Protein AF-A0A7V9BC22-F1 (afdb_monomer_lite)

Secondary structure (DSSP, 8-state):
-TT-EEEEEETTEEEEEEEEEEEEEETT-GGGGS--SS--EEEEEEESTT--SEEEEEEEEEEEEEETTS--EEPPP------

Foldseek 3Di:
DFQDWDWDDDPFKIWIWGWHDKDKAALPPCVLVDDPVADKDWDWDAPPVVHNRIIMIIITHTFWMGTDPDHIDGDDPPPPDDD

pLDDT: mean 89.5, std 14.66, range [30.73, 97.81]

Structure (mmCIF, N/CA/C/O backbone):
data_AF-A0A7V9BC22-F1
#
_entry.id   AF-A0A7V9BC22-F1
#
loop_
_atom_site.group_PDB
_atom_site.id
_atom_site.type_symbol
_atom_site.label_atom_id
_atom_site.label_alt_id
_atom_site.label_comp_id
_atom_site.label_asym_id
_atom_site.label_entity_id
_atom_site.label_seq_id
_atom_site.pdbx_PDB_ins_code
_atom_site.Cartn_x
_atom_site.Cartn_y
_atom_site.Cartn_z
_atom_site.occupancy
_atom_site.B_iso_or_equiv
_atom_site.auth_seq_id
_atom_site.auth_comp_id
_atom_site.auth_asym_id
_atom_site.auth_atom_id
_atom_site.pdbx_PDB_model_num
ATOM 1 N N . GLU A 1 1 ? 11.837 -4.737 1.933 1.00 87.94 1 GLU A N 1
ATOM 2 C CA . GLU A 1 1 ? 11.854 -6.082 1.337 1.00 87.94 1 GLU A CA 1
ATOM 3 C C . GLU A 1 1 ? 10.664 -6.879 1.860 1.00 87.94 1 GLU A C 1
ATOM 5 O O . GLU A 1 1 ? 9.766 -6.278 2.436 1.00 87.94 1 GLU A O 1
ATOM 10 N N . ARG A 1 2 ? 10.574 -8.190 1.593 1.00 94.44 2 ARG A N 1
ATOM 11 C CA . ARG A 1 2 ? 9.485 -9.016 2.144 1.00 94.44 2 ARG A CA 1
ATOM 12 C C . ARG A 1 2 ? 9.504 -8.912 3.674 1.00 94.44 2 ARG A C 1
ATOM 14 O O . ARG A 1 2 ? 10.55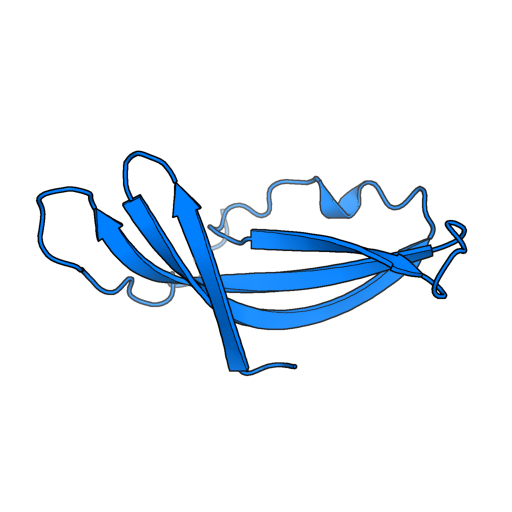5 -9.115 4.267 1.00 94.44 2 ARG A O 1
ATOM 21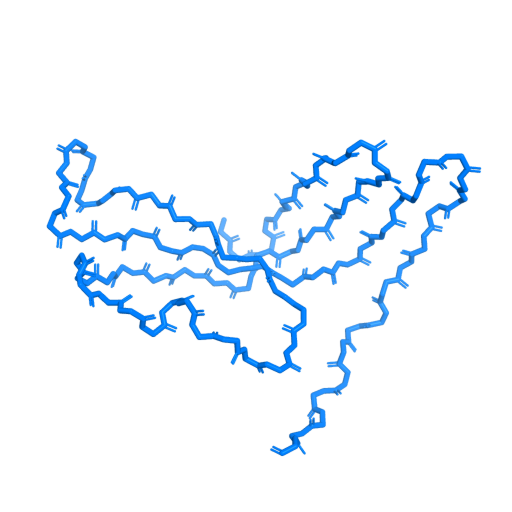 N N . GLY A 1 3 ? 8.352 -8.648 4.285 1.00 95.25 3 GLY A N 1
ATOM 22 C CA . GLY A 1 3 ? 8.224 -8.464 5.734 1.00 95.25 3 GLY A CA 1
ATOM 23 C C . GLY A 1 3 ? 8.286 -7.008 6.205 1.00 95.25 3 GLY A C 1
ATOM 24 O O . GLY A 1 3 ? 7.867 -6.736 7.330 1.00 95.25 3 GLY A O 1
ATOM 25 N N . ASP A 1 4 ? 8.731 -6.070 5.362 1.00 97.19 4 ASP A N 1
ATOM 26 C CA . ASP A 1 4 ? 8.690 -4.642 5.693 1.00 97.19 4 ASP A CA 1
ATOM 27 C C . ASP A 1 4 ? 7.253 -4.167 5.906 1.00 97.19 4 ASP A C 1
ATOM 29 O O . ASP A 1 4 ? 6.303 -4.707 5.330 1.00 97.19 4 ASP A O 1
ATOM 33 N N . LYS A 1 5 ? 7.112 -3.113 6.708 1.00 96.88 5 LYS A N 1
ATOM 34 C CA . LYS A 1 5 ? 5.829 -2.482 6.996 1.00 96.88 5 LYS A CA 1
ATOM 35 C C . LYS A 1 5 ? 5.571 -1.309 6.066 1.00 96.88 5 LYS A C 1
ATOM 37 O O . LYS A 1 5 ? 6.477 -0.537 5.756 1.00 96.88 5 LYS A O 1
ATOM 42 N N . VAL A 1 6 ? 4.322 -1.188 5.639 1.00 97.38 6 VAL A N 1
ATOM 43 C CA . VAL A 1 6 ? 3.811 -0.032 4.904 1.00 97.38 6 VAL A CA 1
ATOM 44 C C . VAL A 1 6 ? 2.659 0.540 5.712 1.00 97.38 6 VAL A C 1
ATOM 46 O O . VAL A 1 6 ? 1.669 -0.152 5.927 1.00 97.38 6 VAL A O 1
ATOM 49 N N . SER A 1 7 ? 2.789 1.800 6.118 1.00 97.25 7 SER A N 1
ATOM 50 C CA . SER A 1 7 ? 1.725 2.543 6.786 1.00 97.25 7 SER A CA 1
ATOM 51 C C . SER A 1 7 ? 1.044 3.465 5.781 1.00 97.25 7 SER A C 1
ATOM 53 O O . SER A 1 7 ? 1.709 4.259 5.108 1.00 97.25 7 SER A O 1
ATOM 55 N N . LEU A 1 8 ? -0.274 3.337 5.646 1.00 96.69 8 LEU A N 1
ATOM 56 C CA . LEU A 1 8 ? -1.103 4.198 4.812 1.00 96.69 8 LEU A CA 1
ATOM 57 C C . LEU A 1 8 ? -2.049 4.993 5.709 1.00 96.69 8 LEU A C 1
ATOM 59 O O . LEU A 1 8 ? -3.029 4.458 6.229 1.00 96.69 8 LEU A O 1
ATOM 63 N N . GLU A 1 9 ? -1.748 6.278 5.876 1.00 97.44 9 GLU A N 1
ATOM 64 C CA . GLU A 1 9 ? -2.566 7.209 6.647 1.00 97.44 9 GLU A CA 1
ATOM 65 C C . GLU A 1 9 ? -3.605 7.883 5.747 1.00 97.44 9 GLU A C 1
ATOM 67 O O . GLU A 1 9 ? -3.274 8.544 4.760 1.00 97.44 9 GLU A O 1
ATOM 72 N N . LEU A 1 10 ? -4.877 7.722 6.104 1.00 96.19 10 LEU A N 1
ATOM 73 C CA . LEU A 1 10 ? -6.015 8.372 5.468 1.00 96.19 10 LEU A CA 1
ATOM 74 C C . LEU A 1 10 ? -6.790 9.181 6.521 1.00 96.19 10 LEU A C 1
ATOM 76 O O . LEU A 1 10 ? -6.718 8.875 7.712 1.00 96.19 10 LEU A O 1
ATOM 80 N N . PRO A 1 11 ? -7.610 10.177 6.129 1.00 97.75 11 PRO A N 1
ATOM 81 C CA . PRO A 1 11 ? -8.326 11.031 7.087 1.00 97.75 11 PRO A CA 1
ATOM 82 C C . PRO A 1 11 ? -9.228 10.291 8.090 1.00 97.75 11 PRO A C 1
ATOM 84 O O . PRO A 1 11 ? -9.593 10.863 9.123 1.00 97.75 11 PRO A O 1
ATOM 87 N N . TYR A 1 12 ? -9.607 9.050 7.768 1.00 95.88 12 TYR A N 1
ATOM 88 C CA . TYR A 1 12 ? -10.537 8.212 8.521 1.00 95.88 12 TYR A CA 1
ATOM 89 C C . TYR A 1 12 ? -9.895 6.985 9.182 1.00 95.88 12 TYR A C 1
ATOM 91 O O . TYR A 1 12 ? -10.525 6.403 10.064 1.00 95.88 12 TYR A O 1
ATOM 99 N N . ALA A 1 13 ? -8.690 6.572 8.783 1.00 96.88 13 ALA A N 1
ATOM 100 C CA . ALA A 1 13 ? -8.014 5.406 9.348 1.00 96.88 13 ALA A CA 1
ATOM 101 C C . ALA A 1 13 ? -6.537 5.349 8.940 1.00 96.88 13 ALA A C 1
ATOM 103 O O . ALA A 1 13 ? -6.162 5.836 7.873 1.00 96.88 13 ALA A O 1
ATOM 104 N N . THR A 1 14 ? -5.738 4.671 9.759 1.00 97.62 14 THR A N 1
ATOM 105 C CA . THR A 1 14 ? -4.393 4.213 9.401 1.00 97.62 14 THR A CA 1
ATOM 106 C C . THR A 1 14 ? -4.431 2.717 9.137 1.00 97.62 14 THR A C 1
ATOM 108 O O . THR A 1 14 ? -4.995 1.958 9.928 1.00 97.62 14 THR A O 1
ATOM 111 N N . PHE A 1 15 ? -3.831 2.298 8.030 1.00 97.00 15 PHE A N 1
ATOM 112 C CA . PHE A 1 15 ? -3.729 0.902 7.630 1.00 97.00 15 PHE A CA 1
ATOM 113 C C . PHE A 1 15 ? -2.267 0.477 7.657 1.00 97.00 15 PHE A C 1
ATOM 115 O O . PHE A 1 15 ? -1.430 1.096 7.000 1.00 97.00 15 PHE A O 1
ATOM 122 N N . GLU A 1 16 ? -1.976 -0.598 8.374 1.00 97.56 16 GLU A N 1
ATOM 123 C CA . GLU A 1 16 ? -0.665 -1.234 8.365 1.00 97.56 16 GLU A CA 1
ATOM 124 C C . GLU A 1 16 ? -0.700 -2.440 7.433 1.00 97.56 16 GLU A C 1
ATOM 126 O O . GLU A 1 16 ? -1.556 -3.316 7.565 1.00 97.56 16 GLU A O 1
ATOM 131 N N . TYR A 1 17 ? 0.262 -2.510 6.518 1.00 97.06 17 TYR A N 1
ATOM 132 C CA . TYR A 1 17 ? 0.457 -3.622 5.594 1.00 97.06 17 TYR A CA 1
ATOM 133 C C . TYR A 1 17 ? 1.833 -4.256 5.793 1.00 97.06 17 TYR A C 1
ATOM 135 O O . TYR A 1 17 ? 2.770 -3.626 6.286 1.00 97.06 17 TYR A O 1
ATOM 143 N N . THR A 1 18 ? 1.978 -5.509 5.367 1.00 97.19 18 THR A N 1
ATOM 144 C CA . THR A 1 18 ? 3.260 -6.218 5.308 1.00 97.19 18 THR A CA 1
ATOM 145 C C . THR A 1 18 ? 3.602 -6.562 3.867 1.00 97.19 18 THR A C 1
ATOM 147 O O . THR A 1 18 ? 2.805 -7.177 3.161 1.00 97.19 18 THR A O 1
ATOM 150 N N . VAL A 1 19 ? 4.801 -6.181 3.425 1.00 97.31 19 VAL A N 1
ATOM 151 C CA . VAL A 1 19 ? 5.273 -6.424 2.059 1.00 97.31 19 VAL A CA 1
ATOM 152 C C . VAL A 1 19 ? 5.371 -7.922 1.784 1.00 97.31 19 VAL A C 1
ATOM 154 O O . VAL A 1 19 ? 6.104 -8.653 2.457 1.00 97.31 19 VAL A O 1
ATOM 157 N N . THR A 1 20 ? 4.691 -8.367 0.732 1.00 96.12 20 THR A N 1
ATOM 158 C CA . THR A 1 20 ? 4.686 -9.756 0.262 1.00 96.12 20 THR A CA 1
ATOM 159 C C . THR A 1 20 ? 5.624 -9.969 -0.918 1.00 96.12 20 THR A C 1
ATOM 161 O O . THR A 1 20 ? 6.058 -11.092 -1.161 1.00 96.12 20 THR A O 1
ATOM 164 N N . GLY A 1 21 ? 6.008 -8.923 -1.649 1.00 95.31 21 GLY A N 1
ATOM 165 C CA . GLY A 1 21 ? 6.957 -9.067 -2.747 1.00 95.31 21 GLY A CA 1
ATOM 166 C C . GLY A 1 21 ? 7.164 -7.803 -3.564 1.00 95.31 21 GLY A C 1
ATOM 167 O O . GLY A 1 21 ? 6.513 -6.783 -3.354 1.00 95.31 21 GLY A O 1
ATOM 168 N N . ARG A 1 22 ? 8.091 -7.882 -4.524 1.00 95.75 22 ARG A N 1
ATOM 169 C CA . ARG A 1 22 ? 8.329 -6.822 -5.507 1.00 95.75 22 ARG A CA 1
ATOM 170 C C . ARG A 1 22 ? 8.571 -7.391 -6.898 1.00 95.75 22 ARG A C 1
ATOM 172 O O . ARG A 1 22 ? 9.114 -8.487 -7.024 1.00 95.75 22 ARG A O 1
ATOM 179 N N . LYS A 1 23 ? 8.251 -6.611 -7.927 1.00 95.31 23 LYS A N 1
ATOM 180 C CA . LYS A 1 23 ? 8.583 -6.912 -9.326 1.00 95.31 23 LYS A CA 1
ATOM 181 C C . LYS A 1 23 ? 9.018 -5.661 -10.079 1.00 95.31 23 LYS A C 1
ATOM 183 O O . LYS A 1 23 ? 8.573 -4.562 -9.760 1.00 95.31 23 LYS A O 1
ATOM 188 N N . ILE A 1 24 ? 9.875 -5.842 -11.079 1.00 96.44 24 ILE A N 1
ATOM 189 C CA . ILE A 1 24 ? 10.209 -4.813 -12.068 1.00 96.44 24 ILE A CA 1
ATOM 190 C C . ILE A 1 24 ? 9.481 -5.186 -13.355 1.00 96.44 24 ILE A C 1
ATOM 192 O O . ILE A 1 24 ? 9.600 -6.318 -13.816 1.00 96.44 24 ILE A O 1
ATOM 196 N N . VAL A 1 25 ? 8.711 -4.257 -13.908 1.00 96.00 25 VAL A N 1
ATOM 197 C CA . VAL A 1 25 ? 7.867 -4.480 -15.089 1.00 96.00 25 VAL A CA 1
ATOM 198 C C . VAL A 1 25 ? 8.070 -3.378 -16.126 1.00 96.00 25 VAL A C 1
ATOM 200 O O . VAL A 1 25 ? 8.473 -2.278 -15.744 1.00 96.00 25 VAL A O 1
ATOM 203 N N . PRO A 1 26 ? 7.794 -3.631 -17.416 1.00 96.50 26 PRO A N 1
ATOM 204 C CA . PRO A 1 26 ? 7.712 -2.581 -18.429 1.00 96.50 26 PRO A CA 1
ATOM 205 C C . PRO A 1 26 ? 6.716 -1.474 -18.052 1.00 96.50 26 PRO A C 1
ATOM 207 O O . PRO A 1 26 ? 5.784 -1.691 -17.275 1.00 96.50 26 PRO A O 1
ATOM 210 N N . ALA A 1 27 ? 6.914 -0.266 -18.581 1.00 93.25 27 ALA A N 1
ATOM 211 C CA . ALA A 1 27 ? 6.093 0.900 -18.241 1.00 93.25 27 ALA A CA 1
ATOM 212 C C . ALA A 1 27 ? 4.606 0.772 -18.620 1.00 93.25 27 ALA A C 1
ATOM 214 O O . ALA A 1 27 ? 3.768 1.438 -18.017 1.00 93.25 27 ALA A O 1
ATOM 215 N N . ASP A 1 28 ? 4.295 -0.071 -19.599 1.00 93.88 28 ASP A N 1
ATOM 216 C CA . ASP A 1 28 ? 2.965 -0.371 -20.135 1.00 93.88 28 ASP A CA 1
ATOM 217 C C . ASP A 1 28 ? 2.307 -1.598 -19.476 1.00 93.88 28 ASP A C 1
ATOM 219 O O . ASP A 1 28 ? 1.283 -2.098 -19.938 1.00 93.88 28 ASP A O 1
ATOM 223 N N . TYR A 1 29 ? 2.864 -2.088 -18.368 1.00 92.56 29 TYR A N 1
ATOM 224 C CA . TYR A 1 29 ? 2.330 -3.232 -17.639 1.00 92.56 29 TYR A CA 1
ATOM 225 C C . TYR A 1 29 ? 1.040 -2.879 -16.872 1.00 92.56 29 TYR A C 1
ATOM 227 O O . TYR A 1 29 ? 1.051 -2.561 -15.681 1.00 92.56 29 TYR A O 1
ATOM 235 N N . LEU A 1 30 ? -0.103 -2.966 -17.556 1.00 90.69 30 LEU A N 1
ATOM 236 C CA . LEU A 1 30 ? -1.420 -2.623 -16.998 1.00 90.69 30 LEU A CA 1
ATOM 237 C C . LEU A 1 30 ? -1.971 -3.653 -16.002 1.00 90.69 30 LEU A C 1
ATOM 239 O O . LEU A 1 30 ? -2.803 -3.308 -15.169 1.00 90.69 30 LEU A O 1
ATOM 243 N N . GLN A 1 31 ? -1.463 -4.889 -16.011 1.00 87.69 31 GLN A N 1
ATOM 244 C CA . GLN A 1 31 ? -1.881 -5.952 -15.080 1.00 87.69 31 GLN A CA 1
ATOM 245 C C . GLN A 1 31 ? -1.675 -5.582 -13.598 1.00 87.69 31 GLN A C 1
ATOM 247 O O . GLN A 1 31 ? -2.245 -6.215 -12.709 1.00 87.69 31 GLN A O 1
ATOM 252 N N . ALA A 1 32 ? -0.843 -4.579 -13.300 1.00 84.94 32 ALA A N 1
ATOM 253 C CA . ALA A 1 32 ? -0.684 -4.048 -11.948 1.00 84.94 32 ALA A CA 1
ATOM 254 C C . ALA A 1 32 ? -1.935 -3.336 -11.410 1.00 84.94 32 ALA A C 1
ATOM 256 O O . ALA A 1 32 ? -2.068 -3.218 -10.198 1.00 84.94 32 ALA A O 1
ATOM 257 N N . LEU A 1 33 ? -2.818 -2.868 -12.296 1.00 86.50 33 LEU A N 1
ATOM 258 C CA . LEU A 1 33 ? -4.031 -2.118 -11.960 1.00 86.50 33 LEU A CA 1
ATOM 259 C C . LEU A 1 33 ? -5.269 -3.018 -11.834 1.00 86.50 33 LEU A C 1
ATOM 261 O O . LEU A 1 33 ? -6.333 -2.559 -11.427 1.00 86.50 33 LEU A O 1
ATOM 265 N N . GLU A 1 34 ? -5.150 -4.291 -12.208 1.00 90.00 34 GLU A N 1
ATOM 266 C CA . GLU A 1 34 ? -6.235 -5.261 -12.100 1.00 90.00 34 GLU A CA 1
ATOM 267 C C . GLU A 1 34 ? -6.499 -5.606 -10.633 1.00 90.00 34 GLU A C 1
ATOM 269 O O . GLU A 1 34 ? -5.583 -6.004 -9.907 1.00 90.00 34 GLU A O 1
ATOM 274 N N . SER A 1 35 ? -7.766 -5.529 -10.217 1.00 86.31 35 SER A N 1
ATOM 275 C CA . SER A 1 35 ? -8.176 -6.040 -8.910 1.00 86.31 35 SER A CA 1
ATOM 276 C C . SER A 1 35 ? -7.978 -7.553 -8.847 1.00 86.31 35 SER A C 1
ATOM 278 O O . SER A 1 35 ? -8.336 -8.286 -9.769 1.00 86.31 35 SER A O 1
ATOM 280 N N . ARG A 1 36 ? -7.401 -8.026 -7.740 1.00 86.44 36 ARG A N 1
ATOM 281 C CA . ARG A 1 36 ? -7.072 -9.443 -7.520 1.00 86.44 36 ARG A CA 1
ATOM 282 C C . ARG A 1 36 ? -8.066 -10.165 -6.610 1.00 86.44 36 ARG A C 1
ATOM 284 O O . ARG A 1 36 ? -7.787 -11.285 -6.197 1.00 86.44 36 ARG A O 1
ATOM 291 N N . GLY A 1 37 ? -9.191 -9.527 -6.274 1.00 87.94 37 GLY A N 1
ATOM 292 C CA . GLY A 1 37 ? -10.206 -10.098 -5.380 1.00 87.94 37 GLY A CA 1
ATOM 293 C C . GLY A 1 37 ? -9.767 -10.217 -3.915 1.00 87.94 37 G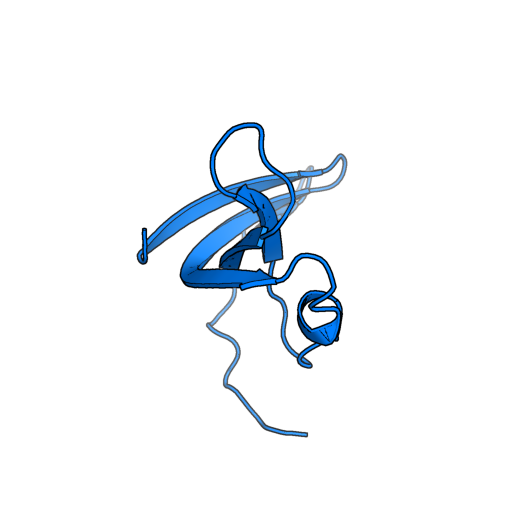LY A C 1
ATOM 294 O O . GLY A 1 37 ? -10.430 -10.890 -3.134 1.00 87.94 37 GLY A O 1
ATOM 295 N N . ARG A 1 38 ? -8.657 -9.572 -3.541 1.00 88.94 38 ARG A N 1
ATOM 296 C CA . ARG A 1 38 ? -8.149 -9.477 -2.169 1.00 88.94 38 ARG A CA 1
ATOM 297 C C . ARG A 1 38 ? -7.708 -8.048 -1.884 1.00 88.94 38 ARG A C 1
ATOM 299 O O . ARG A 1 38 ? -7.333 -7.333 -2.814 1.00 88.94 38 ARG A O 1
ATOM 306 N N . GLU A 1 39 ? -7.730 -7.672 -0.613 1.00 90.38 39 GLU A N 1
ATOM 307 C CA . GLU A 1 39 ? -7.175 -6.398 -0.168 1.00 90.38 39 GLU A CA 1
ATOM 308 C C . GLU A 1 39 ? -5.644 -6.448 -0.266 1.00 90.38 39 GLU A C 1
ATOM 310 O O . GLU A 1 39 ? -4.997 -7.325 0.306 1.00 90.38 39 GLU A O 1
ATOM 315 N N . GLU A 1 40 ? -5.066 -5.526 -1.027 1.00 92.56 40 GLU A N 1
ATOM 316 C CA . GLU A 1 40 ? -3.629 -5.420 -1.269 1.00 92.56 40 GLU A CA 1
ATOM 317 C C . GLU A 1 40 ? -3.314 -3.972 -1.653 1.00 92.56 40 GLU A C 1
ATOM 319 O O . GLU A 1 40 ? -4.068 -3.343 -2.396 1.00 92.56 40 GLU A O 1
ATOM 324 N N . VAL A 1 41 ? -2.175 -3.452 -1.196 1.00 94.12 41 VAL A N 1
ATOM 325 C CA . VAL A 1 41 ? -1.633 -2.186 -1.697 1.00 94.12 41 VAL A CA 1
ATOM 326 C C . VAL A 1 41 ? -0.473 -2.459 -2.650 1.00 94.12 41 VAL A C 1
ATOM 328 O O . VAL A 1 41 ? 0.452 -3.214 -2.341 1.00 94.12 41 VAL A O 1
ATOM 331 N N . ALA A 1 42 ? -0.520 -1.825 -3.823 1.00 95.19 42 ALA A N 1
ATOM 332 C CA . ALA A 1 42 ? 0.534 -1.863 -4.828 1.00 95.19 42 ALA A CA 1
ATOM 333 C C . ALA A 1 42 ? 1.213 -0.488 -4.919 1.00 95.19 42 ALA A C 1
ATOM 335 O O . ALA A 1 42 ? 0.659 0.462 -5.470 1.00 95.19 42 ALA A O 1
ATOM 336 N N . LEU A 1 43 ? 2.429 -0.374 -4.383 1.00 94.94 43 LEU A N 1
ATOM 337 C CA . LEU A 1 43 ? 3.232 0.848 -4.449 1.00 94.94 43 LEU A CA 1
ATOM 338 C C . LEU A 1 43 ? 4.074 0.847 -5.724 1.00 94.94 43 LEU A C 1
ATOM 340 O O . LEU A 1 43 ? 4.851 -0.082 -5.947 1.00 94.94 43 LEU A O 1
ATOM 344 N N . GLN A 1 44 ? 3.959 1.897 -6.538 1.00 94.81 44 GLN A N 1
ATOM 345 C CA . GLN A 1 44 ? 4.670 2.017 -7.811 1.00 94.81 44 GLN A CA 1
ATOM 346 C C . GLN A 1 44 ? 5.683 3.165 -7.802 1.00 94.81 44 GLN A C 1
ATOM 348 O O . GLN A 1 44 ? 5.374 4.281 -7.391 1.00 94.81 44 GLN A O 1
ATOM 353 N N . ALA A 1 45 ? 6.863 2.915 -8.374 1.00 93.88 45 ALA A N 1
ATOM 354 C CA . ALA A 1 45 ? 7.843 3.949 -8.694 1.00 93.88 45 ALA A CA 1
ATOM 355 C C . ALA A 1 45 ? 8.555 3.681 -10.034 1.00 93.88 45 ALA A C 1
ATOM 357 O O . ALA A 1 45 ? 8.485 2.586 -10.595 1.00 93.88 45 ALA A O 1
ATOM 358 N N . CYS A 1 46 ? 9.248 4.692 -10.560 1.00 95.69 46 CYS A N 1
ATOM 359 C CA . CYS A 1 46 ? 10.058 4.590 -11.777 1.00 95.69 46 CYS A CA 1
ATOM 360 C C . CYS A 1 46 ? 11.284 3.683 -11.590 1.00 95.69 46 CYS A C 1
ATOM 362 O O . CYS A 1 46 ? 11.891 3.656 -10.516 1.00 95.69 46 CYS A O 1
ATOM 364 N N . TRP A 1 47 ? 11.669 2.972 -12.652 1.00 90.31 47 TRP A N 1
ATOM 365 C CA . TRP A 1 47 ? 12.879 2.154 -12.683 1.00 90.31 47 TRP A CA 1
ATOM 366 C C . TRP A 1 47 ? 13.553 2.164 -14.073 1.00 90.31 47 TRP A C 1
ATOM 368 O O . TRP A 1 47 ? 12.850 2.031 -15.080 1.00 90.31 47 TRP A O 1
ATOM 378 N N . PRO A 1 48 ? 14.902 2.224 -14.156 1.00 92.19 48 PRO A N 1
ATOM 379 C CA . PRO A 1 48 ? 15.853 2.623 -13.104 1.00 92.19 48 PRO A CA 1
ATOM 380 C C . PRO A 1 48 ? 15.600 4.048 -12.583 1.00 92.19 48 PRO A C 1
ATOM 382 O O . PRO A 1 48 ? 14.757 4.762 -13.116 1.00 92.19 48 PRO A O 1
ATOM 385 N N . ARG A 1 49 ? 16.309 4.496 -11.536 1.00 89.31 49 ARG A N 1
ATOM 386 C CA . ARG A 1 49 ? 16.137 5.868 -11.009 1.00 89.31 49 ARG A CA 1
ATOM 387 C C . ARG A 1 49 ? 16.250 6.897 -12.143 1.00 89.31 49 ARG A C 1
ATOM 389 O O . ARG A 1 49 ? 17.195 6.833 -12.919 1.00 89.31 49 ARG A O 1
ATOM 396 N N . PHE A 1 50 ? 15.295 7.827 -12.204 1.00 86.81 50 PHE A N 1
ATOM 397 C CA . PHE A 1 50 ? 15.150 8.863 -13.245 1.00 86.81 50 PHE A CA 1
ATOM 398 C C . PHE A 1 50 ? 14.762 8.378 -14.648 1.00 86.81 50 PHE A C 1
ATOM 400 O O . PHE A 1 50 ? 14.556 9.200 -15.535 1.00 86.81 50 PHE A O 1
ATOM 407 N N . PHE A 1 51 ? 14.579 7.074 -14.841 1.00 89.38 51 PHE A N 1
ATOM 408 C CA . PHE A 1 51 ? 14.111 6.498 -16.093 1.00 89.38 51 PHE A CA 1
ATOM 409 C C . PHE A 1 51 ? 12.752 5.836 -15.898 1.00 89.38 51 PHE A C 1
ATOM 411 O O . PHE A 1 51 ? 12.466 5.223 -14.873 1.00 89.38 51 PHE A O 1
ATOM 418 N N . ALA A 1 52 ? 11.897 5.966 -16.905 1.00 89.19 52 ALA A N 1
ATOM 419 C CA . ALA A 1 52 ? 10.523 5.488 -16.859 1.00 89.19 52 ALA A CA 1
ATOM 420 C C . ALA A 1 52 ? 10.266 4.350 -17.856 1.00 89.19 52 ALA A C 1
ATOM 422 O O . ALA A 1 52 ? 9.107 4.098 -18.169 1.00 89.19 52 ALA A O 1
ATOM 423 N N . SER A 1 53 ? 11.304 3.665 -18.352 1.00 92.50 53 SER A N 1
ATOM 424 C CA . SER A 1 53 ? 11.132 2.493 -19.225 1.00 92.50 53 SER A CA 1
ATOM 425 C C . SER A 1 53 ? 10.526 1.306 -18.477 1.00 92.50 53 SER A C 1
ATOM 427 O O . SER A 1 53 ? 9.835 0.487 -19.076 1.00 92.50 53 SER A O 1
ATOM 429 N N . HIS A 1 54 ? 10.749 1.244 -17.162 1.00 96.19 54 HIS A N 1
ATOM 430 C CA . HIS A 1 54 ? 10.186 0.239 -16.277 1.00 96.19 54 HIS A CA 1
ATOM 431 C C . HIS A 1 54 ? 9.563 0.885 -15.034 1.00 96.19 54 HIS A C 1
ATOM 433 O O . HIS A 1 54 ? 9.706 2.084 -14.753 1.00 96.19 54 HIS A O 1
ATOM 439 N N . ARG A 1 55 ? 8.837 0.070 -14.279 1.00 95.50 55 ARG A N 1
ATOM 440 C CA . ARG A 1 55 ? 8.308 0.383 -12.958 1.00 95.50 55 ARG A CA 1
ATOM 441 C C . ARG A 1 55 ? 8.750 -0.686 -11.980 1.00 95.50 55 ARG A C 1
ATOM 443 O O . ARG A 1 55 ? 8.721 -1.869 -12.306 1.00 9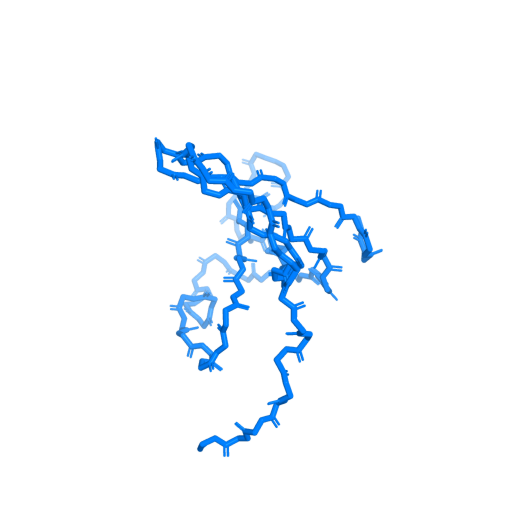5.50 55 ARG A O 1
ATOM 450 N N . ILE A 1 56 ? 9.133 -0.269 -10.783 1.00 95.25 56 ILE A N 1
ATOM 451 C CA . ILE A 1 56 ? 9.203 -1.166 -9.635 1.00 95.25 56 ILE A CA 1
ATOM 452 C C . ILE A 1 56 ? 7.852 -1.112 -8.923 1.00 95.25 56 ILE A C 1
ATOM 454 O O . ILE A 1 56 ? 7.345 -0.025 -8.642 1.00 95.25 56 ILE A O 1
ATOM 458 N N . ILE A 1 57 ? 7.269 -2.280 -8.673 1.00 95.94 57 ILE A N 1
ATOM 459 C CA . ILE A 1 57 ? 6.013 -2.437 -7.942 1.00 95.94 57 ILE A CA 1
ATOM 460 C C . ILE A 1 57 ? 6.292 -3.257 -6.691 1.00 95.94 57 ILE A C 1
ATOM 462 O O . ILE A 1 57 ? 6.908 -4.322 -6.782 1.00 95.94 57 ILE A O 1
ATOM 466 N N . VAL A 1 58 ? 5.833 -2.768 -5.545 1.00 96.88 58 VAL A N 1
ATOM 467 C CA . VAL A 1 58 ? 5.878 -3.464 -4.257 1.00 96.88 58 VAL A CA 1
ATOM 468 C C . VAL A 1 58 ? 4.451 -3.778 -3.829 1.00 96.88 58 VAL A C 1
ATOM 470 O O . VAL A 1 58 ? 3.620 -2.878 -3.774 1.00 96.88 58 VAL A O 1
ATOM 473 N N . TYR A 1 59 ? 4.189 -5.046 -3.531 1.00 96.06 59 TYR A N 1
ATOM 474 C CA . TYR A 1 59 ? 2.897 -5.534 -3.060 1.00 96.06 59 TYR A CA 1
ATOM 475 C C . TYR A 1 59 ? 2.937 -5.755 -1.554 1.00 96.06 59 TYR A C 1
ATOM 477 O O . TYR A 1 59 ? 3.931 -6.278 -1.038 1.00 96.06 59 TYR A O 1
ATOM 485 N N . ALA A 1 60 ? 1.871 -5.369 -0.857 1.00 96.31 60 ALA A N 1
ATOM 486 C CA . ALA A 1 60 ? 1.727 -5.584 0.575 1.00 96.31 60 ALA A CA 1
ATOM 487 C C . ALA A 1 60 ? 0.277 -5.915 0.957 1.00 96.31 60 ALA A C 1
ATOM 489 O O . ALA A 1 60 ? -0.664 -5.344 0.410 1.00 96.31 60 ALA A O 1
ATOM 490 N N . GLU A 1 61 ? 0.114 -6.829 1.910 1.00 95.50 61 GLU A N 1
ATOM 491 C CA . GLU A 1 61 ? -1.184 -7.278 2.431 1.00 95.50 61 GLU A CA 1
ATOM 492 C C . GLU A 1 61 ? -1.474 -6.616 3.782 1.00 95.50 61 GLU A C 1
ATOM 494 O O . GLU A 1 61 ? -0.539 -6.418 4.566 1.00 95.50 61 GLU A O 1
ATOM 499 N N . PRO A 1 62 ? -2.732 -6.245 4.069 1.00 95.12 62 PRO A N 1
ATOM 500 C CA . PRO A 1 62 ? -3.071 -5.520 5.284 1.00 95.12 62 PRO A CA 1
ATOM 501 C C . PRO A 1 62 ? -2.984 -6.450 6.500 1.00 95.12 62 PRO A C 1
ATOM 503 O O . PRO A 1 62 ? -3.330 -7.628 6.435 1.00 95.12 62 PRO A O 1
ATOM 506 N N . VAL A 1 63 ? -2.524 -5.918 7.628 1.00 96.25 63 VAL A N 1
ATOM 507 C CA . VAL A 1 63 ? -2.379 -6.664 8.887 1.00 96.25 63 VAL A CA 1
ATOM 508 C C . VAL A 1 63 ? -3.123 -6.009 10.043 1.00 96.25 63 VAL A C 1
ATOM 510 O O . VAL A 1 63 ? -3.624 -6.713 10.914 1.00 96.25 63 VAL A O 1
ATOM 513 N N . GLU A 1 64 ? -3.259 -4.685 10.053 1.00 95.94 64 GLU A N 1
ATOM 514 C CA . GLU A 1 64 ? -3.980 -3.967 11.103 1.00 95.94 64 GLU A CA 1
ATOM 515 C C . GLU A 1 64 ? -4.656 -2.716 10.545 1.00 95.94 64 GLU A C 1
ATOM 517 O O . GLU A 1 64 ? -4.116 -2.035 9.672 1.00 95.94 64 GLU A O 1
ATOM 522 N N . ILE A 1 65 ? -5.843 -2.416 11.067 1.00 96.75 65 ILE A N 1
ATOM 523 C CA . ILE A 1 65 ? -6.577 -1.190 10.772 1.00 96.75 65 ILE A CA 1
ATOM 524 C C . ILE A 1 65 ? -6.790 -0.436 12.077 1.00 96.75 65 ILE A C 1
ATOM 526 O O . ILE A 1 65 ? -7.325 -0.985 13.041 1.00 96.75 65 ILE A O 1
ATOM 530 N N . THR A 1 66 ? -6.440 0.847 12.079 1.00 97.81 66 THR A N 1
ATOM 531 C CA . THR A 1 66 ? -6.721 1.788 13.165 1.00 97.81 66 THR A CA 1
ATOM 532 C C . THR A 1 66 ? -7.691 2.864 12.676 1.00 97.81 66 THR A C 1
ATOM 534 O O . THR A 1 66 ? -7.257 3.848 12.074 1.00 97.81 66 THR A O 1
ATOM 537 N N . PRO A 1 67 ? -9.011 2.714 12.901 1.00 97.31 67 PRO A N 1
ATOM 538 C CA . PRO A 1 67 ? -9.978 3.744 12.545 1.00 97.31 67 PRO A CA 1
ATOM 539 C C . PRO A 1 67 ? -9.821 4.992 13.413 1.00 97.31 67 PRO A C 1
ATOM 541 O O . PRO A 1 67 ? -9.524 4.920 14.607 1.00 97.31 67 PRO A O 1
ATOM 544 N N . ARG A 1 68 ? -10.115 6.157 12.841 1.00 96.56 68 ARG A N 1
ATOM 545 C CA . ARG A 1 68 ? -10.116 7.415 13.582 1.00 96.56 68 ARG A CA 1
ATOM 546 C C . ARG A 1 68 ? -11.213 7.397 14.648 1.00 96.56 68 ARG A C 1
ATOM 548 O O . ARG A 1 68 ? -12.396 7.336 14.332 1.00 96.56 68 ARG A O 1
ATOM 555 N N . GLY A 1 69 ? -10.810 7.494 15.914 1.00 95.31 69 GLY A N 1
ATOM 556 C CA . GLY A 1 69 ? -11.733 7.505 17.054 1.00 95.31 69 GLY A CA 1
ATOM 557 C C . GLY A 1 69 ? -12.234 6.123 17.489 1.00 95.31 69 GLY A C 1
ATOM 558 O O . GLY A 1 69 ? -13.110 6.055 18.346 1.00 95.31 69 GLY A O 1
ATOM 559 N N . ALA A 1 70 ? -11.681 5.034 16.945 1.00 94.81 70 ALA A N 1
ATOM 560 C CA . ALA A 1 70 ? -11.965 3.673 17.392 1.00 94.81 70 ALA A CA 1
ATOM 561 C C . ALA A 1 70 ? -10.668 2.922 17.721 1.00 94.81 70 ALA A C 1
ATOM 563 O O . ALA A 1 70 ? -9.563 3.397 17.461 1.00 94.81 70 ALA A O 1
ATOM 564 N N . ARG A 1 71 ? -10.800 1.737 18.322 1.00 95.62 71 ARG A N 1
ATOM 565 C CA . ARG A 1 71 ? -9.651 0.885 18.639 1.00 95.62 71 ARG A CA 1
ATOM 566 C C . ARG A 1 71 ? -9.160 0.159 17.385 1.00 95.62 71 ARG A C 1
ATOM 568 O O . ARG A 1 71 ? -9.968 -0.265 16.561 1.00 95.62 71 ARG A O 1
ATOM 575 N N . ALA A 1 72 ? -7.845 -0.022 17.298 1.00 95.44 72 ALA A N 1
ATOM 576 C CA . ALA A 1 72 ? -7.221 -0.858 16.286 1.00 95.44 72 ALA A CA 1
ATOM 577 C C . ALA A 1 72 ? -7.720 -2.310 16.346 1.00 95.44 72 ALA A C 1
ATOM 579 O O . ALA A 1 72 ? -7.995 -2.842 17.430 1.00 95.44 72 ALA A O 1
ATOM 580 N N . TYR A 1 73 ? -7.803 -2.949 15.182 1.00 94.56 73 TYR A N 1
ATOM 581 C CA . TYR A 1 73 ? -8.091 -4.371 15.057 1.00 94.56 73 TYR A CA 1
ATOM 582 C C . TYR A 1 73 ? -7.233 -5.013 13.965 1.00 94.56 73 TYR A C 1
ATOM 584 O O . TYR A 1 73 ? -6.956 -4.421 12.921 1.00 94.56 73 TYR A O 1
ATOM 592 N N . THR A 1 74 ? -6.812 -6.247 14.228 1.00 93.81 74 THR A N 1
ATOM 593 C CA . THR A 1 74 ? -6.005 -7.051 13.311 1.00 93.81 74 THR A CA 1
ATOM 594 C C . THR A 1 74 ? -6.911 -7.716 12.287 1.00 93.81 74 THR A C 1
ATOM 596 O O . THR A 1 74 ? -7.982 -8.227 12.627 1.00 93.81 74 THR A O 1
ATOM 599 N N . LEU A 1 75 ? -6.470 -7.745 11.036 1.00 85.31 75 LEU A N 1
ATOM 600 C CA . LEU A 1 75 ? -7.098 -8.584 10.028 1.00 85.31 75 LEU A CA 1
ATOM 601 C C . LEU A 1 75 ? -6.480 -9.973 10.133 1.00 85.31 75 LEU A C 1
ATOM 603 O O . LEU A 1 75 ? -5.260 -10.126 10.067 1.00 85.31 75 LEU A O 1
ATOM 607 N N . ALA A 1 76 ? -7.317 -10.997 10.300 1.00 68.75 76 ALA A N 1
ATOM 608 C CA . ALA A 1 76 ? -6.864 -1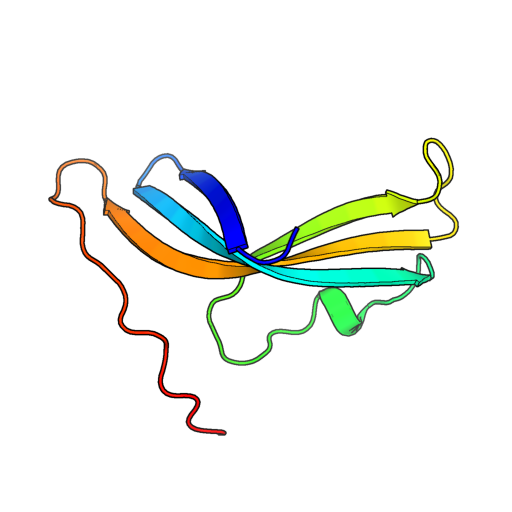2.343 9.988 1.00 68.75 76 ALA A CA 1
ATOM 609 C C . ALA A 1 76 ? -6.418 -12.338 8.520 1.00 68.75 76 ALA A C 1
ATOM 611 O O . ALA A 1 76 ? -7.121 -11.766 7.681 1.00 68.75 76 ALA A O 1
ATOM 612 N N . ALA A 1 77 ? -5.253 -12.927 8.226 1.00 56.50 77 ALA A N 1
ATOM 613 C CA . ALA A 1 77 ? -4.818 -13.138 6.851 1.00 56.50 77 ALA A CA 1
ATOM 614 C C . ALA A 1 77 ? -6.006 -13.720 6.084 1.00 56.50 77 ALA A C 1
ATOM 616 O O . ALA A 1 77 ? -6.571 -14.724 6.517 1.00 56.50 77 ALA A O 1
ATOM 617 N N . ALA A 1 78 ? -6.450 -13.022 5.037 1.00 53.31 78 ALA A N 1
ATOM 618 C CA . ALA A 1 78 ? -7.625 -13.429 4.292 1.00 53.31 78 ALA A CA 1
ATOM 619 C C . ALA A 1 78 ? -7.390 -14.861 3.804 1.00 53.31 78 ALA A C 1
ATOM 621 O O . ALA A 1 78 ? -6.526 -15.087 2.956 1.00 53.31 78 ALA A O 1
ATOM 622 N N . ASP A 1 79 ? -8.120 -15.826 4.370 1.00 46.06 79 ASP A N 1
ATOM 623 C CA . ASP A 1 79 ? -8.143 -17.194 3.875 1.00 46.06 79 ASP A CA 1
ATOM 624 C C . ASP A 1 79 ? -8.533 -17.111 2.401 1.00 46.06 79 ASP A C 1
ATOM 626 O O . ASP A 1 79 ? -9.666 -16.760 2.062 1.00 46.06 79 ASP A O 1
ATOM 630 N N . GLY A 1 80 ? -7.550 -17.342 1.528 1.00 45.72 80 GLY A N 1
ATOM 631 C CA . GLY A 1 80 ? -7.659 -17.204 0.084 1.00 45.72 80 GLY A CA 1
ATOM 632 C C . GLY A 1 80 ? -8.665 -18.188 -0.488 1.00 45.72 80 GLY A C 1
ATOM 633 O O . GLY A 1 80 ? -8.287 -19.223 -1.031 1.00 45.72 80 GLY A O 1
ATOM 634 N N . LYS A 1 81 ? -9.954 -17.874 -0.380 1.00 30.73 81 LYS A N 1
ATOM 635 C CA . LYS A 1 81 ? -11.002 -18.595 -1.083 1.00 30.73 81 LYS A CA 1
ATOM 636 C C . LYS A 1 81 ? -11.063 -18.033 -2.506 1.00 30.73 81 LYS A C 1
ATOM 638 O O . LYS A 1 81 ? -11.440 -16.871 -2.661 1.00 30.73 81 LYS A O 1
ATOM 643 N N . PRO A 1 82 ? -10.674 -18.802 -3.538 1.00 39.19 82 PRO A N 1
ATOM 644 C CA . PRO A 1 82 ? -10.849 -18.360 -4.912 1.00 39.19 82 PRO A CA 1
ATOM 645 C C . PRO A 1 82 ? -12.350 -18.265 -5.210 1.00 39.19 82 PRO A C 1
ATOM 647 O O . PRO A 1 82 ? -13.104 -19.202 -4.924 1.00 39.19 82 P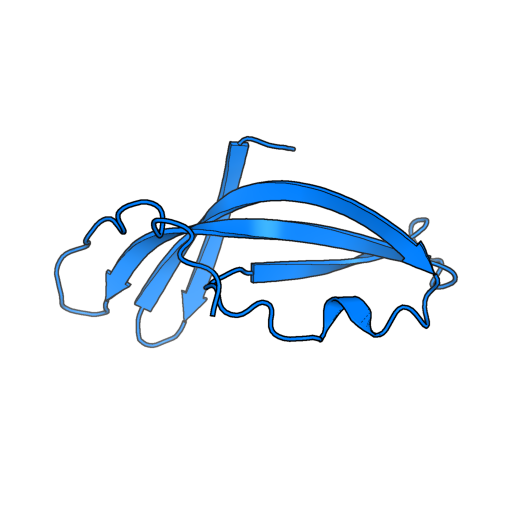RO A O 1
ATOM 650 N N . GLY A 1 83 ? -12.768 -17.109 -5.724 1.00 36.97 83 GLY A N 1
ATOM 651 C CA . GLY A 1 83 ? -13.996 -16.968 -6.505 1.00 36.97 83 GLY A CA 1
ATOM 652 C C . GLY A 1 83 ? -13.744 -17.299 -7.967 1.00 36.97 83 GLY A C 1
ATOM 653 O O . GLY A 1 83 ? -12.566 -17.221 -8.388 1.00 36.97 83 GLY A O 1
#

Radius of gyration: 14.65 Å; chains: 1; bounding box: 30×30×39 Å

Sequence (83 aa):
ERGDKVSLELPYATFEYTVTGRKIVPADYLQALESRGREEVALQACWPRFFASHRIIVYAEPVEITPRGARAYTLAAADGKPG